Protein AF-A0A7X3YU25-F1 (afdb_monomer_lite)

Radius of gyration: 15.53 Å; chains: 1; bounding box: 47×29×36 Å

pLDDT: mean 72.68, std 18.81, range [37.94, 90.25]

Foldseek 3Di:
DDLPAAEEEDALVLVLCCVVDPVSVVVCVVCVVRYHYHYDVVSVVVNVVVNVVVVVVVVVDVDPDDDDDPPPPPPPPPD

Sequence (79 aa):
MMVLHKTLVLDANILVRAVLSTKVRTLLEQSFSNIRFFAPDVCFDDAEKYLPLIFEETQTTGRIGARGTDWNFQDCSDC

Secondary structure (DSSP, 8-state):
-----EEEEPPHHHHHHHHH-HHHHHHHHHHTTTEEEE--HHHHHHHHHHHHHHHHHHHH-S-----------------

Structure (mmCIF, N/CA/C/O backbone):
data_AF-A0A7X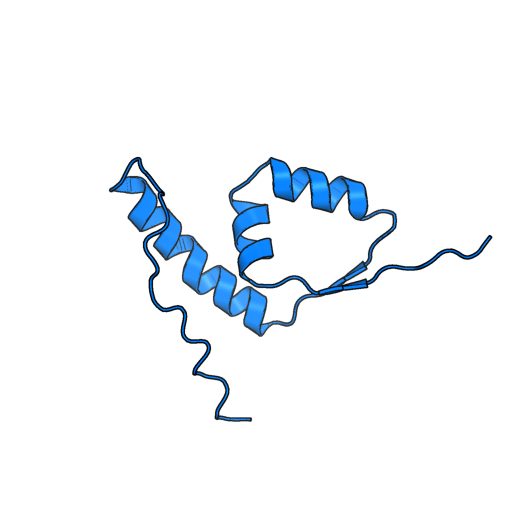3YU25-F1
#
_entry.id   AF-A0A7X3YU25-F1
#
loop_
_atom_site.group_PDB
_atom_site.id
_atom_site.type_symbol
_atom_site.label_atom_id
_atom_site.label_alt_id
_atom_site.label_comp_id
_atom_site.label_asym_id
_atom_site.label_entity_id
_atom_site.label_seq_id
_atom_site.pdbx_PDB_ins_code
_atom_site.Cartn_x
_atom_site.Cartn_y
_atom_site.Cartn_z
_atom_site.occupancy
_atom_site.B_iso_or_equiv
_atom_site.auth_seq_id
_atom_site.auth_comp_id
_atom_site.auth_asym_id
_atom_site.auth_atom_id
_atom_site.pdbx_PDB_model_num
ATOM 1 N N . MET A 1 1 ? -33.014 -7.764 -3.559 1.00 47.22 1 MET A N 1
ATOM 2 C CA . MET A 1 1 ? -31.806 -7.241 -2.887 1.00 47.22 1 MET A CA 1
ATOM 3 C C . MET A 1 1 ? -30.698 -7.203 -3.927 1.00 47.22 1 MET A C 1
ATOM 5 O O . MET A 1 1 ? -30.224 -8.257 -4.323 1.00 47.22 1 MET A O 1
ATOM 9 N N . MET A 1 2 ? -30.405 -6.031 -4.494 1.00 50.12 2 MET A N 1
ATOM 10 C CA . MET A 1 2 ? -29.395 -5.899 -5.550 1.00 50.12 2 MET A CA 1
ATOM 11 C C . MET A 1 2 ? -28.051 -5.640 -4.872 1.00 50.12 2 MET A C 1
ATOM 13 O O . MET A 1 2 ? -27.837 -4.567 -4.313 1.00 50.12 2 MET A O 1
ATOM 17 N N . VAL A 1 3 ? -27.178 -6.645 -4.849 1.00 58.88 3 VAL A N 1
ATOM 18 C CA . VAL A 1 3 ? -25.815 -6.485 -4.338 1.00 58.88 3 VAL A CA 1
ATOM 19 C C . VAL A 1 3 ? -25.044 -5.727 -5.415 1.00 58.88 3 VAL A C 1
ATOM 21 O O . VAL A 1 3 ? -24.645 -6.300 -6.427 1.00 58.88 3 VAL A O 1
ATOM 24 N N . LEU A 1 4 ? -24.919 -4.408 -5.263 1.00 60.34 4 LEU A N 1
ATOM 25 C CA . LEU A 1 4 ? -24.108 -3.603 -6.169 1.00 60.34 4 LEU A CA 1
ATOM 26 C C . LEU A 1 4 ? -22.638 -3.905 -5.855 1.00 60.34 4 LEU A C 1
ATOM 28 O O . LEU A 1 4 ? -22.057 -3.301 -4.955 1.00 60.34 4 LEU A O 1
ATOM 32 N N . HIS A 1 5 ? -22.050 -4.871 -6.563 1.00 65.94 5 HIS A N 1
ATOM 33 C CA . HIS A 1 5 ? -20.622 -5.153 -6.454 1.00 65.94 5 HIS A CA 1
ATOM 34 C C . HIS A 1 5 ? -19.835 -3.961 -6.991 1.00 65.94 5 HIS A C 1
ATOM 36 O O . HIS A 1 5 ? -19.671 -3.793 -8.201 1.00 65.94 5 HIS A O 1
ATOM 42 N N . LYS A 1 6 ? -19.358 -3.120 -6.076 1.00 80.62 6 LYS A N 1
ATOM 43 C CA . LYS A 1 6 ? -18.487 -2.004 -6.415 1.00 80.62 6 LYS A CA 1
ATOM 44 C C . LYS A 1 6 ? -17.100 -2.557 -6.708 1.00 80.62 6 LYS A C 1
ATOM 46 O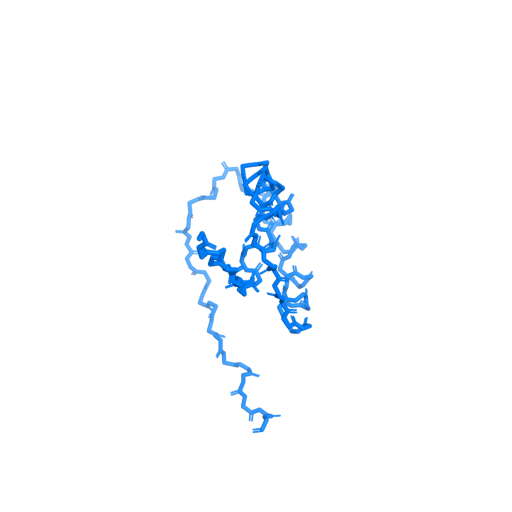 O . LYS A 1 6 ? -16.554 -3.351 -5.946 1.00 80.62 6 LYS A O 1
ATOM 51 N N . THR A 1 7 ? -16.562 -2.156 -7.847 1.00 85.75 7 THR A N 1
ATOM 52 C CA . THR A 1 7 ? -15.187 -2.457 -8.233 1.00 85.75 7 THR A CA 1
ATOM 53 C C . THR A 1 7 ? -14.422 -1.149 -8.192 1.00 85.75 7 THR A C 1
ATOM 55 O O . THR A 1 7 ? -14.908 -0.148 -8.718 1.00 85.75 7 THR A O 1
ATOM 58 N N . LEU A 1 8 ? -13.277 -1.140 -7.520 1.00 88.50 8 LEU A N 1
ATOM 59 C CA . LEU A 1 8 ? -12.466 0.053 -7.338 1.00 88.50 8 LEU A CA 1
ATOM 60 C C . LEU A 1 8 ? -11.063 -0.217 -7.868 1.00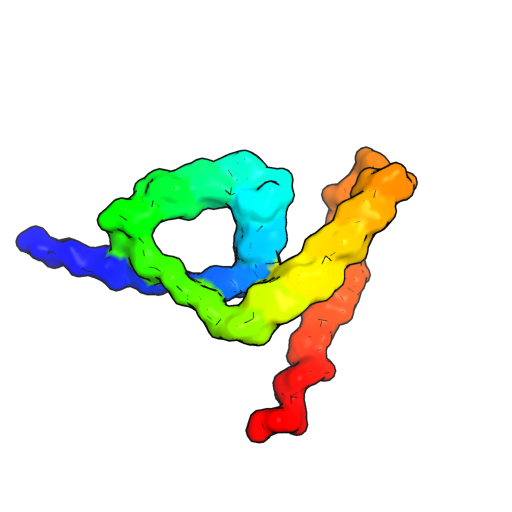 88.50 8 LEU A C 1
ATOM 62 O O . LEU A 1 8 ? -10.402 -1.159 -7.434 1.00 88.50 8 LEU A O 1
ATOM 66 N N . VAL A 1 9 ? -10.634 0.607 -8.821 1.00 88.50 9 VAL A N 1
ATOM 67 C CA . VAL A 1 9 ? -9.265 0.566 -9.330 1.00 88.50 9 VAL A CA 1
ATOM 68 C C . VAL A 1 9 ? -8.399 1.421 -8.410 1.00 88.50 9 VAL A C 1
ATOM 70 O O . VAL A 1 9 ? -8.743 2.567 -8.121 1.00 88.50 9 VAL A O 1
ATOM 73 N N . LEU A 1 10 ? -7.329 0.835 -7.888 1.00 89.38 10 LEU A N 1
ATOM 74 C CA . LEU A 1 10 ? -6.366 1.494 -7.026 1.00 89.38 10 LEU A CA 1
ATOM 75 C C . LEU A 1 10 ? -5.271 2.110 -7.890 1.00 89.38 10 LEU A C 1
ATOM 77 O O . LEU A 1 10 ? -4.642 1.437 -8.699 1.00 89.38 10 LEU A O 1
ATOM 81 N N . ASP A 1 11 ? -5.059 3.396 -7.668 1.00 89.25 11 ASP A N 1
ATOM 82 C CA . ASP A 1 11 ? -3.933 4.154 -8.195 1.00 89.25 11 ASP A CA 1
ATOM 83 C C . ASP A 1 11 ? -2.690 3.939 -7.312 1.00 89.25 11 ASP A C 1
ATOM 85 O O . ASP A 1 11 ? -2.822 3.647 -6.113 1.00 89.25 11 ASP A O 1
ATOM 89 N N . ALA A 1 12 ? -1.494 4.159 -7.863 1.00 88.00 12 ALA A N 1
ATOM 90 C CA . ALA A 1 12 ? -0.233 4.119 -7.118 1.00 88.00 12 ALA A CA 1
ATOM 91 C C . ALA A 1 12 ? -0.285 4.984 -5.841 1.00 88.00 12 ALA A C 1
ATOM 93 O O . ALA A 1 12 ? 0.157 4.561 -4.772 1.00 88.00 12 ALA A O 1
ATOM 94 N N . ASN A 1 13 ? -0.942 6.148 -5.890 1.00 87.69 13 ASN A N 1
ATOM 95 C CA . ASN A 1 13 ? -1.103 7.030 -4.731 1.00 87.69 13 ASN A CA 1
ATOM 96 C C . ASN A 1 13 ? -1.889 6.389 -3.579 1.00 87.69 13 ASN A C 1
ATOM 98 O O . ASN A 1 13 ? -1.628 6.664 -2.404 1.00 87.69 13 ASN A O 1
ATOM 102 N N . ILE A 1 14 ? -2.880 5.550 -3.889 1.00 90.25 14 ILE A N 1
ATOM 103 C CA . ILE A 1 14 ? -3.655 4.844 -2.864 1.00 90.25 14 ILE A CA 1
ATOM 104 C C . ILE A 1 14 ? -2.843 3.684 -2.295 1.00 90.25 14 ILE A C 1
ATOM 106 O O . ILE A 1 14 ? -2.884 3.479 -1.083 1.00 90.25 14 ILE A O 1
ATOM 110 N N . LEU A 1 15 ? -2.065 2.986 -3.127 1.00 88.00 15 LEU A N 1
ATOM 111 C CA . LEU A 1 15 ? -1.162 1.918 -2.690 1.00 88.00 15 LEU A CA 1
ATOM 112 C C . LEU A 1 15 ? -0.094 2.453 -1.727 1.00 88.00 15 LEU A C 1
ATOM 114 O O . LEU A 1 15 ? 0.018 1.966 -0.601 1.00 88.00 15 LEU A O 1
ATOM 118 N N . VAL A 1 16 ? 0.601 3.531 -2.100 1.00 87.62 16 VAL A N 1
ATOM 119 C CA . VAL A 1 16 ? 1.596 4.200 -1.245 1.00 87.62 16 VAL A CA 1
ATOM 120 C C . VAL A 1 16 ? 0.962 4.630 0.083 1.00 87.62 16 VAL A C 1
ATOM 122 O O . VAL A 1 16 ? 1.490 4.358 1.163 1.00 87.62 16 VAL A O 1
ATOM 125 N N . ARG A 1 17 ? -0.232 5.235 0.046 1.00 86.25 17 ARG A N 1
ATOM 126 C CA . ARG A 1 17 ? -0.943 5.645 1.268 1.00 86.25 17 ARG A CA 1
ATOM 127 C C . ARG A 1 17 ? -1.443 4.471 2.106 1.00 86.25 17 ARG A C 1
ATOM 129 O O . ARG A 1 17 ? -1.525 4.623 3.321 1.00 86.25 17 ARG A O 1
ATOM 136 N N . ALA A 1 18 ? -1.780 3.330 1.513 1.00 88.69 18 ALA A N 1
ATOM 137 C CA . ALA A 1 18 ? -2.177 2.130 2.250 1.00 88.69 18 ALA A CA 1
ATOM 138 C C . ALA A 1 18 ? -1.004 1.533 3.047 1.00 88.69 18 ALA A C 1
ATOM 140 O O . ALA A 1 18 ? -1.200 0.967 4.129 1.00 88.69 18 ALA A O 1
ATOM 141 N N . VAL A 1 19 ? 0.219 1.701 2.539 1.00 86.94 19 VAL A N 1
ATOM 142 C CA . VAL A 1 19 ? 1.449 1.309 3.234 1.00 86.94 19 VAL A CA 1
ATOM 143 C C . VAL A 1 19 ? 1.796 2.310 4.339 1.00 86.94 19 VAL A C 1
ATOM 145 O O . VAL A 1 19 ? 2.037 1.894 5.470 1.00 86.94 19 VAL A O 1
ATOM 148 N N . LEU A 1 20 ? 1.760 3.615 4.042 1.00 85.31 20 LEU A N 1
ATOM 149 C CA . LEU A 1 20 ? 2.205 4.676 4.958 1.00 85.31 20 LEU A CA 1
ATOM 150 C C . LEU A 1 20 ? 1.167 5.091 6.018 1.00 85.31 20 LEU A C 1
ATOM 152 O O . LEU A 1 20 ? 1.532 5.619 7.066 1.00 85.31 20 LEU A O 1
ATOM 156 N N . SER A 1 21 ? -0.131 4.910 5.756 1.00 85.06 21 SER A N 1
ATOM 157 C CA . SER A 1 21 ? -1.213 5.422 6.605 1.00 85.06 21 SER A CA 1
ATOM 158 C C . SER A 1 21 ? -2.099 4.309 7.155 1.00 85.06 21 SER A C 1
ATOM 160 O O . SER A 1 21 ? -2.744 3.567 6.412 1.00 85.06 21 SER A O 1
ATOM 162 N N . THR A 1 22 ? -2.245 4.279 8.480 1.00 87.62 22 THR A N 1
ATOM 163 C CA . THR A 1 22 ? -3.176 3.380 9.182 1.00 87.62 22 THR A CA 1
ATOM 164 C C . THR A 1 22 ? -4.628 3.606 8.763 1.00 87.62 22 THR A C 1
ATOM 166 O O . THR A 1 22 ? -5.379 2.651 8.598 1.00 87.62 22 THR A O 1
ATOM 169 N N . LYS A 1 23 ? -5.025 4.859 8.504 1.00 88.44 23 LYS A N 1
ATOM 170 C CA . LYS A 1 23 ? -6.401 5.212 8.123 1.00 88.44 23 LYS A CA 1
ATOM 171 C C . LYS A 1 23 ? -6.822 4.597 6.788 1.00 88.44 23 LYS A C 1
ATOM 173 O O . LYS A 1 23 ? -7.937 4.096 6.675 1.00 88.44 23 LYS A O 1
ATOM 178 N N . VAL A 1 24 ? -5.957 4.666 5.773 1.00 87.50 24 VAL A N 1
ATOM 179 C CA . VAL A 1 24 ? -6.265 4.113 4.443 1.00 87.50 24 VAL A CA 1
ATOM 180 C C . VAL A 1 24 ? -6.271 2.592 4.500 1.00 87.50 24 VAL A C 1
ATOM 182 O O . VAL A 1 24 ? -7.199 1.981 3.980 1.00 87.50 24 VAL A O 1
ATOM 185 N N . ARG A 1 25 ? -5.311 1.989 5.211 1.00 87.88 25 ARG A N 1
ATOM 186 C CA . ARG A 1 25 ? -5.288 0.544 5.449 1.00 87.88 25 ARG A CA 1
ATOM 187 C C . ARG A 1 25 ? -6.591 0.037 6.072 1.00 87.88 25 ARG A C 1
ATOM 189 O O . ARG A 1 25 ? -7.246 -0.815 5.484 1.00 87.88 25 ARG A O 1
ATOM 196 N N . THR A 1 26 ? -7.012 0.615 7.198 1.00 90.12 26 THR A N 1
ATOM 197 C CA . THR A 1 26 ? -8.249 0.205 7.880 1.00 90.12 26 THR A CA 1
ATOM 198 C C . THR A 1 26 ? -9.483 0.391 6.995 1.00 90.12 26 THR A C 1
ATOM 200 O O . THR A 1 26 ? -10.383 -0.445 7.009 1.00 90.12 26 THR A O 1
ATOM 203 N N . LEU A 1 27 ? -9.530 1.452 6.182 1.00 89.25 27 LEU A N 1
ATOM 204 C CA . LEU A 1 27 ? -10.636 1.675 5.248 1.00 89.25 27 LEU A CA 1
ATOM 205 C C . LEU A 1 27 ? -10.710 0.586 4.166 1.00 89.25 27 LEU A C 1
ATOM 207 O O . LEU A 1 27 ? -11.806 0.123 3.844 1.00 89.25 27 LEU A O 1
ATOM 211 N N . LEU A 1 28 ? -9.566 0.180 3.611 1.00 87.94 28 LEU A N 1
ATOM 212 C CA . LEU A 1 28 ? -9.493 -0.891 2.615 1.00 87.94 28 LEU A CA 1
ATOM 213 C C . LEU A 1 28 ? -9.907 -2.237 3.223 1.00 87.94 28 LEU A C 1
ATOM 215 O O . LEU A 1 28 ? -10.737 -2.930 2.639 1.00 87.94 28 LEU A O 1
ATOM 219 N N . GLU A 1 29 ? -9.418 -2.559 4.423 1.00 88.62 29 GLU A N 1
ATOM 220 C CA . GLU A 1 29 ? -9.767 -3.783 5.161 1.00 88.62 29 GLU A CA 1
ATOM 221 C C . GLU A 1 29 ? -11.273 -3.871 5.456 1.00 88.62 29 GLU A C 1
ATOM 223 O O . GLU A 1 29 ? -11.904 -4.893 5.189 1.00 88.62 29 GLU A O 1
ATOM 228 N N . GLN A 1 30 ? -11.881 -2.784 5.941 1.00 89.56 30 GLN A N 1
ATOM 229 C CA . GLN A 1 30 ? -13.321 -2.733 6.230 1.00 89.56 30 GLN A CA 1
ATOM 230 C C . GLN A 1 30 ? -14.178 -2.862 4.963 1.00 89.56 30 GLN A C 1
ATOM 232 O O . GLN A 1 30 ? -15.252 -3.469 4.981 1.00 89.56 30 GLN A O 1
ATOM 237 N N . SER A 1 31 ? -13.697 -2.305 3.851 1.00 85.19 31 SER A N 1
ATOM 238 C CA . SER A 1 31 ? -14.424 -2.272 2.580 1.00 85.19 31 SER A CA 1
ATOM 239 C 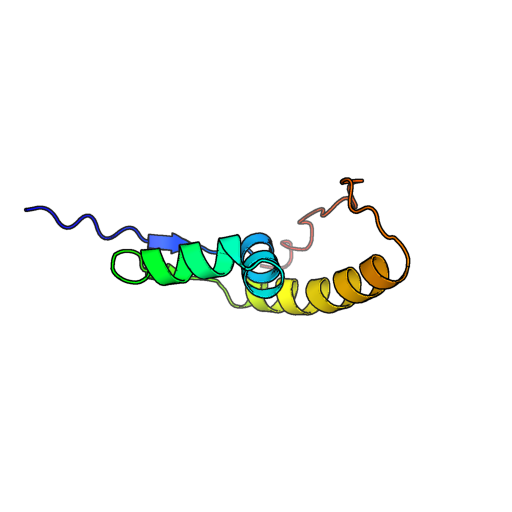C . SER A 1 31 ? -14.255 -3.546 1.746 1.00 85.19 31 SER A C 1
ATOM 241 O O . SER A 1 31 ? -15.064 -3.790 0.850 1.00 85.19 31 SER A O 1
ATOM 243 N N . PHE A 1 32 ? -13.256 -4.381 2.053 1.00 82.62 32 PHE A N 1
ATOM 244 C CA . PHE A 1 32 ? -12.920 -5.599 1.304 1.00 82.62 32 PHE A CA 1
ATOM 245 C C . PHE A 1 32 ? -14.085 -6.595 1.198 1.00 82.62 32 PHE A C 1
ATOM 247 O O . PHE A 1 32 ? -14.225 -7.300 0.205 1.00 82.62 32 PHE A O 1
ATOM 254 N N . SER A 1 33 ? -14.972 -6.613 2.195 1.00 82.00 33 SER A N 1
ATOM 255 C CA . SER A 1 33 ? -16.156 -7.482 2.213 1.00 82.00 33 SER A CA 1
ATOM 256 C C . SER A 1 33 ? -17.160 -7.194 1.088 1.00 82.00 33 SER A C 1
ATOM 258 O O . SER A 1 33 ? -17.908 -8.086 0.698 1.00 82.00 33 SER A O 1
ATOM 260 N N . ASN A 1 34 ? -17.186 -5.965 0.561 1.00 84.88 34 ASN A N 1
ATOM 261 C CA . ASN A 1 34 ? -18.203 -5.508 -0.393 1.00 84.88 34 ASN A CA 1
ATOM 262 C C . ASN A 1 34 ? -17.619 -4.907 -1.683 1.00 84.88 34 ASN A C 1
ATOM 264 O O . ASN A 1 34 ? -18.374 -4.597 -2.611 1.00 84.88 34 ASN A O 1
ATOM 268 N N . ILE A 1 35 ? -16.298 -4.712 -1.744 1.00 88.44 35 ILE A N 1
ATOM 269 C CA . ILE A 1 35 ? -15.606 -4.048 -2.850 1.00 88.44 35 ILE A CA 1
ATOM 270 C C . ILE A 1 35 ? -14.472 -4.937 -3.348 1.00 88.44 35 ILE A C 1
ATOM 272 O O . ILE A 1 35 ? -13.655 -5.410 -2.562 1.00 88.44 35 ILE A O 1
ATOM 276 N N . ARG A 1 36 ? -14.394 -5.125 -4.669 1.00 87.44 36 ARG A N 1
ATOM 277 C CA . ARG A 1 36 ? -13.222 -5.737 -5.309 1.00 87.44 36 ARG A CA 1
ATOM 278 C C . ARG A 1 36 ? -12.227 -4.654 -5.702 1.00 87.44 36 ARG A C 1
ATOM 280 O O . ARG A 1 36 ? -12.599 -3.716 -6.408 1.00 87.44 36 ARG A O 1
ATOM 287 N N . PHE A 1 37 ? -10.984 -4.805 -5.266 1.00 89.06 37 PHE A N 1
ATOM 288 C CA . PHE A 1 37 ? -9.891 -3.901 -5.606 1.00 89.06 37 PHE A CA 1
ATOM 289 C C . PHE A 1 37 ? -9.072 -4.464 -6.765 1.00 89.06 37 PHE A C 1
ATOM 291 O O . PHE A 1 37 ? -8.755 -5.651 -6.768 1.00 89.06 37 PHE A O 1
ATOM 298 N N . PHE A 1 38 ? -8.725 -3.613 -7.726 1.00 89.50 38 PHE A N 1
ATOM 299 C CA . PHE A 1 38 ? -7.844 -3.958 -8.842 1.00 89.50 38 PHE A CA 1
ATOM 300 C C . PHE A 1 38 ? -6.769 -2.893 -8.988 1.00 89.50 38 PHE A C 1
ATOM 302 O O . PHE A 1 38 ? -7.068 -1.715 -8.858 1.00 89.50 38 PHE A O 1
ATOM 309 N N . ALA A 1 39 ? -5.545 -3.289 -9.293 1.00 89.06 39 ALA A N 1
ATOM 310 C CA . ALA A 1 39 ? -4.493 -2.379 -9.720 1.00 89.06 39 ALA A CA 1
ATOM 311 C C . ALA A 1 39 ? -3.736 -3.051 -10.870 1.00 89.06 39 ALA A C 1
ATOM 313 O O . ALA A 1 39 ? -3.490 -4.256 -10.776 1.00 89.06 39 ALA A O 1
ATOM 314 N N . PRO A 1 40 ? -3.422 -2.326 -11.954 1.00 89.00 40 PRO A N 1
ATOM 315 C CA . PRO A 1 40 ? -2.513 -2.822 -12.978 1.00 89.00 40 PRO A CA 1
ATOM 316 C C . PRO A 1 40 ? -1.075 -2.855 -12.442 1.00 89.00 40 PRO A C 1
ATOM 318 O O . PRO A 1 40 ? -0.734 -2.087 -11.541 1.00 89.00 40 PRO A O 1
ATOM 321 N N . ASP A 1 41 ? -0.233 -3.709 -13.025 1.00 89.81 41 ASP A N 1
ATOM 322 C CA . ASP A 1 41 ? 1.154 -3.918 -12.580 1.00 89.81 41 ASP A CA 1
ATOM 323 C C . ASP A 1 41 ? 1.969 -2.614 -12.580 1.00 89.81 41 ASP A C 1
ATOM 325 O O . ASP A 1 41 ? 2.640 -2.310 -11.600 1.00 89.81 41 ASP A O 1
ATOM 329 N N . VAL A 1 42 ? 1.764 -1.753 -13.583 1.00 87.62 42 VAL A N 1
ATOM 330 C CA . VAL A 1 42 ? 2.365 -0.406 -13.651 1.00 87.62 42 VAL A CA 1
ATOM 331 C C . VAL A 1 42 ? 2.098 0.456 -12.411 1.00 87.62 42 VAL A C 1
ATOM 333 O O . VAL A 1 42 ? 2.963 1.224 -12.005 1.00 87.62 42 VAL A O 1
ATOM 336 N N . CYS A 1 43 ? 0.940 0.323 -11.753 1.00 88.19 43 CYS A N 1
ATOM 337 C CA . CYS A 1 43 ? 0.678 1.060 -10.511 1.00 88.19 43 CYS A CA 1
ATOM 338 C C . CYS A 1 43 ? 1.472 0.507 -9.319 1.00 88.19 43 CYS A C 1
ATOM 340 O O . CYS A 1 43 ? 1.753 1.257 -8.381 1.00 88.19 43 CYS A O 1
ATOM 342 N N . PHE A 1 44 ? 1.800 -0.787 -9.326 1.00 86.19 44 PHE A N 1
ATOM 343 C CA . PHE A 1 44 ? 2.691 -1.381 -8.332 1.00 86.19 44 PHE A CA 1
ATOM 344 C C . PHE A 1 44 ? 4.141 -0.971 -8.587 1.00 86.19 44 PHE A C 1
ATOM 346 O O . PHE A 1 44 ? 4.798 -0.555 -7.635 1.00 86.19 44 PHE A O 1
ATOM 353 N N . ASP A 1 45 ? 4.588 -0.993 -9.845 1.00 88.44 45 ASP A N 1
ATOM 354 C CA . ASP A 1 45 ? 5.929 -0.545 -10.248 1.00 88.44 45 ASP A CA 1
ATOM 355 C C . ASP A 1 45 ? 6.161 0.925 -9.858 1.00 88.44 45 ASP A C 1
ATOM 357 O O . ASP A 1 45 ? 7.174 1.278 -9.247 1.00 88.44 45 ASP A O 1
ATOM 361 N N . ASP A 1 46 ? 5.174 1.785 -10.125 1.00 85.81 46 ASP A N 1
ATOM 362 C CA . ASP A 1 46 ? 5.191 3.183 -9.699 1.00 85.81 46 ASP A CA 1
ATOM 363 C C . ASP A 1 46 ? 5.248 3.305 -8.170 1.00 85.81 46 ASP A C 1
ATOM 365 O O . ASP A 1 46 ? 6.061 4.056 -7.626 1.00 85.81 46 ASP A O 1
ATOM 369 N N . ALA A 1 47 ? 4.416 2.555 -7.441 1.00 87.50 47 ALA A N 1
ATOM 370 C CA . ALA A 1 47 ? 4.419 2.595 -5.981 1.00 87.50 47 ALA A CA 1
ATOM 371 C C . ALA A 1 47 ? 5.772 2.152 -5.393 1.00 87.50 47 ALA A C 1
ATOM 373 O O . ALA A 1 47 ? 6.248 2.782 -4.446 1.00 87.50 47 ALA A O 1
ATOM 374 N N . GLU A 1 48 ? 6.400 1.117 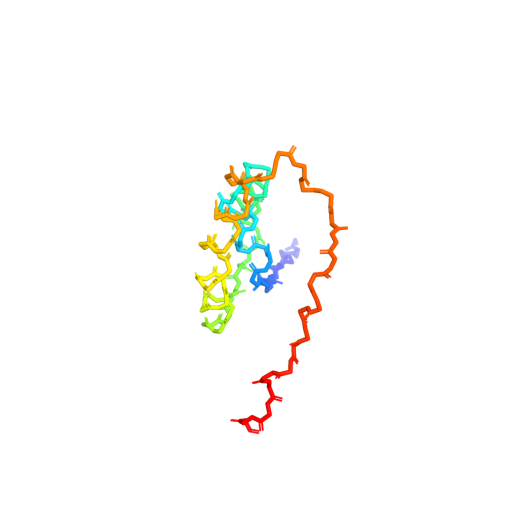-5.958 1.00 86.75 48 GLU A N 1
ATOM 375 C CA . GLU A 1 48 ? 7.730 0.637 -5.571 1.00 86.75 48 GLU A CA 1
ATOM 376 C C . GLU A 1 48 ? 8.815 1.684 -5.838 1.00 86.75 48 GLU A C 1
ATOM 378 O O . GLU A 1 48 ? 9.688 1.884 -4.995 1.00 86.75 48 GLU A O 1
ATOM 383 N N . LYS A 1 49 ? 8.721 2.423 -6.948 1.00 86.06 49 LYS A N 1
ATOM 384 C CA . LYS A 1 49 ? 9.628 3.534 -7.262 1.00 86.06 49 LYS A CA 1
ATOM 385 C C . LYS A 1 49 ? 9.469 4.712 -6.295 1.00 86.06 49 LYS A C 1
ATOM 387 O O . LYS A 1 49 ? 10.467 5.313 -5.895 1.00 86.06 49 LYS A O 1
ATOM 392 N N . TYR A 1 50 ? 8.239 5.052 -5.899 1.00 82.31 50 TYR A N 1
ATOM 393 C CA . TYR A 1 50 ? 7.960 6.229 -5.063 1.00 82.31 50 TYR A CA 1
ATOM 394 C C . TYR A 1 50 ? 8.131 5.999 -3.562 1.00 82.31 50 TYR A C 1
ATOM 396 O O . TYR A 1 50 ? 8.526 6.920 -2.846 1.00 82.31 50 TYR A O 1
ATOM 404 N N . LEU A 1 51 ? 7.856 4.791 -3.067 1.00 81.94 51 LEU A N 1
ATOM 405 C CA . LEU A 1 51 ? 8.006 4.439 -1.652 1.00 81.94 51 LEU A CA 1
ATOM 406 C C . LEU A 1 51 ? 9.377 4.830 -1.061 1.00 81.94 51 LEU A C 1
ATOM 408 O O . LEU A 1 51 ? 9.380 5.576 -0.078 1.00 81.94 51 LEU A O 1
ATOM 412 N N . PRO A 1 52 ? 10.527 4.399 -1.617 1.00 80.00 52 PRO A N 1
ATOM 413 C CA . PRO A 1 52 ? 11.838 4.713 -1.053 1.00 80.00 52 PRO A CA 1
ATOM 414 C C . PRO A 1 52 ? 12.146 6.214 -1.095 1.00 80.00 52 PRO A C 1
ATOM 416 O O . PRO A 1 52 ? 12.615 6.754 -0.097 1.00 80.00 52 PRO A O 1
ATOM 419 N N . LEU A 1 53 ? 11.785 6.907 -2.181 1.00 78.81 53 LEU A N 1
ATOM 420 C CA . LEU A 1 53 ? 11.967 8.359 -2.319 1.00 78.81 53 LEU A CA 1
ATOM 421 C C . LEU A 1 53 ? 11.240 9.126 -1.203 1.00 78.81 53 LEU A C 1
ATOM 423 O O . LEU A 1 53 ? 11.811 10.010 -0.568 1.00 78.81 53 LEU A O 1
ATOM 427 N N . ILE A 1 54 ? 10.000 8.735 -0.894 1.00 78.00 54 ILE A N 1
ATOM 428 C CA . ILE A 1 54 ? 9.218 9.352 0.186 1.00 78.00 54 ILE A CA 1
ATOM 429 C C . ILE A 1 54 ? 9.852 9.059 1.556 1.00 78.00 54 ILE A C 1
ATOM 431 O O . ILE A 1 54 ? 9.879 9.929 2.430 1.00 78.00 54 ILE A O 1
ATOM 435 N N . PHE A 1 55 ? 10.389 7.857 1.775 1.00 72.25 55 PHE A N 1
ATOM 436 C CA . PHE A 1 55 ? 11.086 7.522 3.022 1.00 72.25 55 PHE A CA 1
ATOM 437 C C . PHE A 1 55 ? 12.418 8.269 3.196 1.00 72.25 55 PHE A C 1
ATOM 439 O O . PHE A 1 55 ? 12.789 8.587 4.327 1.00 72.25 55 PHE A O 1
ATOM 446 N N . GLU A 1 56 ? 13.129 8.576 2.113 1.00 68.56 56 GLU A N 1
ATOM 447 C CA . GLU A 1 56 ? 14.362 9.373 2.144 1.00 68.56 56 GLU A CA 1
ATOM 448 C C . GLU A 1 56 ? 14.072 10.857 2.418 1.00 68.56 56 GLU A C 1
ATOM 450 O O . GLU A 1 56 ? 14.707 11.478 3.278 1.00 68.56 56 GLU A O 1
ATOM 455 N N . GLU A 1 57 ? 13.051 11.420 1.767 1.00 61.84 57 GLU A N 1
ATOM 456 C CA . GLU A 1 57 ? 12.628 12.805 1.993 1.00 61.84 57 GLU A CA 1
ATOM 457 C C . GLU A 1 57 ? 12.090 13.018 3.416 1.00 61.84 57 GLU A C 1
ATOM 459 O O . GLU A 1 57 ? 12.428 14.004 4.081 1.00 61.84 57 GLU A O 1
ATOM 464 N N . THR A 1 58 ? 11.295 12.075 3.932 1.00 55.97 58 THR A N 1
ATOM 465 C CA . THR A 1 58 ? 10.691 12.176 5.274 1.00 55.97 58 THR A CA 1
ATOM 466 C C . THR A 1 58 ? 11.700 12.067 6.418 1.00 55.97 58 THR A C 1
ATOM 468 O O . THR A 1 58 ? 11.431 12.594 7.498 1.00 55.97 58 THR A O 1
ATOM 471 N N . GLN A 1 59 ? 12.878 11.469 6.199 1.00 52.88 59 GLN A N 1
ATOM 472 C CA . GLN A 1 59 ? 13.968 11.470 7.187 1.00 52.88 59 GLN A CA 1
ATOM 473 C C . GLN A 1 59 ? 14.644 12.840 7.317 1.00 52.88 59 GLN A C 1
ATOM 475 O O . GLN A 1 59 ? 15.165 13.172 8.381 1.00 52.88 59 GLN A O 1
ATOM 480 N N . THR A 1 60 ? 14.604 13.655 6.261 1.00 48.62 60 THR A N 1
ATOM 481 C CA . THR A 1 60 ? 15.302 14.948 6.210 1.00 48.62 60 THR A CA 1
ATOM 482 C C . THR A 1 60 ? 14.372 16.132 6.501 1.00 48.62 60 THR A C 1
ATOM 484 O O . THR A 1 60 ? 14.838 17.180 6.948 1.00 48.62 60 THR A O 1
ATOM 487 N N . THR A 1 61 ? 13.051 16.001 6.312 1.00 47.34 61 THR A N 1
ATOM 488 C CA . THR A 1 61 ? 12.117 17.125 6.490 1.00 47.34 61 THR A CA 1
ATOM 489 C C . THR A 1 61 ? 10.847 16.753 7.264 1.00 47.34 61 THR A C 1
ATOM 491 O O . THR A 1 61 ? 9.902 16.150 6.761 1.00 47.34 61 THR A O 1
ATOM 494 N N . GLY A 1 62 ? 10.777 17.176 8.529 1.00 47.28 62 GLY A N 1
ATOM 495 C CA . GLY A 1 62 ? 9.630 16.983 9.426 1.00 47.28 62 GLY A CA 1
ATOM 496 C C . GLY A 1 62 ? 8.382 17.824 9.106 1.00 47.28 62 GLY A C 1
ATOM 497 O O . GLY A 1 62 ? 7.692 18.244 10.034 1.00 47.28 62 GLY A O 1
ATOM 498 N N . ARG A 1 63 ? 8.086 18.128 7.833 1.00 47.75 63 ARG A N 1
ATOM 499 C CA . ARG A 1 63 ? 6.876 18.859 7.396 1.00 47.75 63 ARG A CA 1
ATOM 500 C C . ARG A 1 63 ? 6.502 18.494 5.952 1.00 47.75 63 ARG A C 1
ATOM 502 O O . ARG A 1 63 ? 6.875 19.212 5.029 1.00 47.75 63 ARG A O 1
ATOM 509 N N . ILE A 1 64 ? 5.696 17.453 5.734 1.00 50.16 64 ILE A N 1
ATOM 510 C CA . ILE A 1 64 ? 5.075 17.234 4.414 1.00 50.16 64 ILE A CA 1
ATOM 511 C C . ILE A 1 64 ? 3.830 18.115 4.249 1.00 50.16 64 ILE A C 1
ATOM 513 O O . ILE A 1 64 ? 2.685 17.692 4.382 1.00 50.16 64 ILE A O 1
ATOM 517 N N . GLY A 1 65 ? 4.083 19.395 3.985 1.00 40.06 65 GLY A N 1
ATOM 518 C CA . GLY A 1 65 ? 3.163 20.246 3.246 1.00 40.06 65 GLY A CA 1
ATOM 519 C C . GLY A 1 65 ? 3.513 20.132 1.770 1.00 40.06 65 GLY A C 1
ATOM 520 O O . GLY A 1 65 ? 4.618 20.503 1.382 1.00 40.06 65 GLY A O 1
ATOM 521 N N . ALA A 1 66 ? 2.576 19.599 0.990 1.00 49.09 66 ALA A N 1
ATOM 522 C CA . ALA A 1 66 ? 2.590 19.518 -0.463 1.00 49.09 66 ALA A CA 1
ATOM 523 C C . ALA A 1 66 ? 3.326 20.697 -1.126 1.00 49.09 66 ALA A C 1
ATOM 525 O O . ALA A 1 66 ? 2.817 21.816 -1.178 1.00 49.09 66 ALA A O 1
ATOM 526 N N . ARG A 1 67 ? 4.510 20.441 -1.682 1.00 39.50 67 ARG A N 1
ATOM 527 C CA . ARG A 1 67 ? 4.999 21.204 -2.826 1.00 39.50 67 ARG A CA 1
ATOM 528 C C . ARG A 1 67 ? 5.202 20.215 -3.948 1.00 39.50 67 ARG A C 1
ATOM 530 O O . ARG A 1 67 ? 6.007 19.303 -3.817 1.00 39.50 67 ARG A O 1
ATOM 537 N N . GLY A 1 68 ? 4.369 20.383 -4.971 1.00 45.06 68 GLY A N 1
ATOM 538 C CA . GLY A 1 68 ? 4.326 19.540 -6.145 1.00 45.06 68 GLY A CA 1
ATOM 539 C C . GLY A 1 68 ? 5.713 19.362 -6.726 1.00 45.06 68 GLY A C 1
ATOM 540 O O . GLY A 1 68 ? 6.330 20.316 -7.192 1.00 45.06 68 GLY A O 1
ATOM 541 N N . THR A 1 69 ? 6.179 18.127 -6.707 1.00 43.12 69 THR A N 1
ATOM 542 C CA . THR A 1 69 ? 6.883 17.628 -7.866 1.00 43.12 69 THR A CA 1
ATOM 543 C C . THR A 1 69 ? 5.813 17.343 -8.906 1.00 43.12 69 THR A C 1
ATOM 545 O O . THR A 1 69 ? 4.774 16.739 -8.638 1.00 43.12 69 THR A O 1
ATOM 548 N N . ASP A 1 70 ? 6.035 17.941 -10.059 1.00 43.19 70 ASP A N 1
ATOM 549 C CA . ASP A 1 70 ? 5.313 17.762 -11.299 1.00 43.19 70 ASP A CA 1
ATOM 550 C C . ASP A 1 70 ? 5.346 16.263 -11.650 1.00 43.19 70 ASP A C 1
ATOM 552 O O . ASP A 1 70 ? 6.255 15.789 -12.328 1.00 43.19 70 ASP A O 1
ATOM 556 N N . TRP A 1 71 ? 4.419 15.470 -11.098 1.00 48.53 71 TRP A N 1
ATOM 557 C CA . TRP A 1 71 ? 4.213 14.073 -11.488 1.00 48.53 71 TRP A CA 1
ATOM 558 C C . TRP A 1 71 ? 3.508 14.079 -12.837 1.00 48.53 71 TRP A C 1
ATOM 560 O O . TRP A 1 71 ? 2.328 13.745 -12.957 1.00 48.53 71 TRP A O 1
ATOM 570 N N . ASN A 1 72 ? 4.227 14.562 -13.848 1.00 43.41 72 ASN A N 1
ATOM 571 C CA . ASN A 1 72 ? 3.774 14.506 -15.212 1.00 43.41 72 ASN A CA 1
ATOM 572 C C . ASN A 1 72 ? 3.755 13.026 -15.589 1.00 43.41 72 ASN A C 1
ATOM 574 O O . ASN A 1 72 ? 4.797 12.389 -15.736 1.00 43.41 72 ASN A O 1
ATOM 578 N N . PHE A 1 73 ? 2.543 12.489 -15.682 1.00 45.31 73 PHE A N 1
ATOM 579 C CA . PHE A 1 73 ? 2.205 11.190 -16.246 1.00 45.31 73 PHE A CA 1
ATOM 580 C C . PHE A 1 73 ? 2.513 11.217 -17.754 1.00 45.31 73 PHE A C 1
ATOM 582 O O . PHE A 1 73 ? 1.630 11.127 -18.601 1.00 45.31 73 PHE A O 1
ATOM 589 N N . GLN A 1 74 ? 3.778 11.436 -18.098 1.00 50.53 74 GLN A N 1
ATOM 590 C CA . GLN A 1 74 ? 4.282 11.502 -19.459 1.00 50.53 74 GLN A CA 1
ATOM 591 C C . GLN A 1 74 ? 5.367 10.443 -19.621 1.00 50.53 74 GLN A C 1
ATOM 593 O O . GLN A 1 74 ? 6.509 10.752 -19.917 1.00 50.53 74 GLN A O 1
ATOM 598 N N . ASP A 1 75 ? 4.975 9.193 -19.403 1.00 44.81 75 ASP A N 1
ATOM 599 C CA . ASP A 1 75 ? 5.654 8.030 -19.986 1.00 44.81 75 ASP A CA 1
ATOM 600 C C . ASP A 1 75 ? 4.638 6.983 -20.485 1.00 44.81 75 ASP 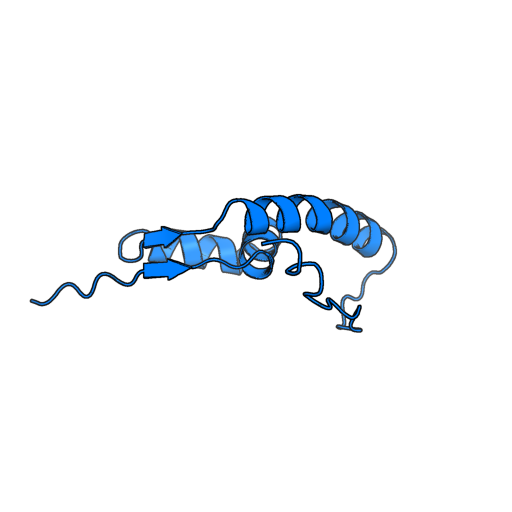A C 1
ATOM 602 O O . ASP A 1 75 ? 4.940 5.811 -20.671 1.00 44.81 75 ASP A O 1
ATOM 606 N N . CYS A 1 76 ? 3.400 7.409 -20.771 1.00 45.31 76 CYS A N 1
ATOM 607 C CA . CYS A 1 76 ? 2.498 6.673 -21.660 1.00 45.31 76 CYS A CA 1
ATOM 608 C C . CYS A 1 76 ? 2.641 7.230 -23.087 1.00 45.31 76 CYS A C 1
ATOM 610 O O . CYS A 1 76 ? 1.795 7.991 -23.559 1.00 45.31 76 CYS A O 1
ATOM 612 N N . SER A 1 77 ? 3.738 6.918 -23.779 1.00 44.09 77 SER A N 1
ATOM 613 C CA . SER A 1 77 ? 3.829 7.111 -25.240 1.00 44.09 77 SER A CA 1
ATOM 614 C C . SER A 1 77 ? 4.561 5.999 -25.990 1.00 44.09 77 SER A C 1
ATOM 616 O O . SER A 1 77 ? 4.896 6.195 -27.149 1.00 44.09 77 SER A O 1
ATOM 618 N N . ASP A 1 78 ? 4.697 4.816 -25.387 1.00 39.41 78 ASP A N 1
ATOM 619 C CA . ASP A 1 78 ? 5.181 3.613 -26.082 1.00 39.41 78 ASP A CA 1
ATOM 620 C C . ASP A 1 78 ? 4.188 2.431 -25.969 1.00 39.41 78 ASP A C 1
ATOM 622 O O . ASP A 1 78 ? 4.580 1.284 -25.754 1.00 39.41 78 ASP A O 1
ATOM 626 N N . CYS A 1 79 ? 2.882 2.705 -26.107 1.00 37.94 79 CYS A N 1
ATOM 627 C CA . CYS A 1 79 ? 1.853 1.692 -26.401 1.00 37.94 79 CYS A CA 1
ATOM 628 C C . CYS A 1 79 ? 1.289 1.895 -27.809 1.00 37.94 79 CYS A C 1
ATOM 630 O O . CYS A 1 79 ? 0.930 3.052 -28.128 1.00 37.94 79 CYS A O 1
#